Protein AF-A0A8T3T8D3-F1 (afdb_monomer)

Secondary structure (DSSP, 8-state):
---SPPPTT----SSSPPSS---S--TTGGG--S--HHHHHHHTHHHHHHHHHHHHHHHHHHHHHS---

Radius of gyration: 26.0 Å; Cα contacts (8 Å, |Δi|>4): 5; chains: 1; bounding box: 51×24×69 Å

Structure (mmCIF, N/CA/C/O backbone):
data_AF-A0A8T3T8D3-F1
#
_entry.id   AF-A0A8T3T8D3-F1
#
loop_
_atom_site.group_PDB
_atom_site.id
_atom_site.type_symbol
_atom_site.label_atom_id
_atom_site.label_alt_id
_atom_site.label_comp_id
_atom_site.label_asym_id
_atom_site.label_entity_id
_atom_site.label_seq_id
_atom_site.pdbx_PDB_ins_code
_atom_site.Cartn_x
_atom_site.Cartn_y
_atom_site.Cartn_z
_atom_site.occupancy
_atom_site.B_iso_or_equiv
_atom_site.auth_seq_id
_atom_site.auth_comp_id
_atom_site.auth_asym_id
_atom_site.auth_atom_id
_atom_site.pdbx_PDB_model_num
ATOM 1 N N . MET A 1 1 ? -23.358 -3.932 2.984 1.00 54.59 1 MET A N 1
ATOM 2 C CA . MET A 1 1 ? -23.868 -4.015 4.367 1.00 54.59 1 MET A CA 1
ATOM 3 C C . MET A 1 1 ? -23.503 -5.395 4.881 1.00 54.59 1 MET A C 1
ATOM 5 O O . MET A 1 1 ? -23.423 -6.298 4.059 1.00 54.59 1 MET A O 1
ATOM 9 N N . GLN A 1 2 ? -23.136 -5.533 6.155 1.00 67.25 2 GLN A N 1
ATOM 10 C CA . GLN A 1 2 ? -22.972 -6.861 6.753 1.00 67.25 2 GLN A CA 1
ATOM 11 C C . GLN A 1 2 ? -24.372 -7.333 7.146 1.00 67.25 2 GLN A C 1
ATOM 13 O O . GLN A 1 2 ? -25.116 -6.536 7.710 1.00 67.25 2 GLN A O 1
ATOM 18 N N . ASP A 1 3 ? -24.724 -8.575 6.822 1.00 82.38 3 ASP A N 1
ATOM 19 C CA . ASP A 1 3 ? -26.021 -9.160 7.200 1.00 82.38 3 ASP A CA 1
ATOM 20 C C . ASP A 1 3 ? -26.026 -9.655 8.662 1.00 82.38 3 ASP A C 1
ATOM 22 O O . ASP A 1 3 ? -27.032 -10.161 9.155 1.00 82.38 3 ASP A O 1
ATOM 26 N N . GLU A 1 4 ? -24.898 -9.494 9.360 1.00 77.81 4 GLU A N 1
ATOM 27 C CA . GLU A 1 4 ? -24.726 -9.851 10.765 1.00 77.81 4 GLU A CA 1
ATOM 28 C C . GLU A 1 4 ? -25.509 -8.866 11.658 1.00 77.81 4 GLU A C 1
ATOM 30 O O . GLU A 1 4 ? -25.361 -7.647 11.490 1.00 77.81 4 GLU A O 1
ATOM 35 N N . PRO A 1 5 ? -26.326 -9.348 12.614 1.00 81.12 5 PRO A N 1
ATOM 36 C CA . PRO A 1 5 ? -27.028 -8.475 13.547 1.00 81.12 5 PRO A CA 1
ATOM 37 C C . PRO A 1 5 ? -26.038 -7.676 14.403 1.00 81.12 5 PRO A C 1
ATOM 39 O O . PRO A 1 5 ? -24.983 -8.177 14.794 1.00 81.12 5 PRO A O 1
ATOM 42 N N . GLU A 1 6 ? -26.386 -6.424 14.712 1.00 78.31 6 GLU A N 1
ATOM 43 C CA . GLU A 1 6 ? -25.575 -5.613 15.618 1.00 78.31 6 GLU A CA 1
ATOM 44 C C . GLU A 1 6 ? -25.527 -6.234 17.017 1.00 78.31 6 GLU A C 1
ATOM 46 O O . GLU A 1 6 ? -26.519 -6.781 17.507 1.00 78.31 6 GLU A O 1
ATOM 51 N N . GLU A 1 7 ? -24.367 -6.130 17.669 1.00 79.88 7 GLU A N 1
ATOM 52 C CA . GLU A 1 7 ? -24.184 -6.666 19.013 1.00 79.88 7 GLU A CA 1
ATOM 53 C C . GLU A 1 7 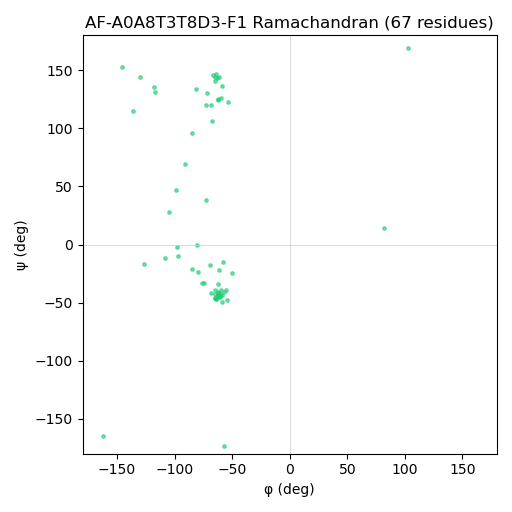? -25.128 -5.953 20.004 1.00 79.88 7 GLU A C 1
ATOM 55 O O . GLU A 1 7 ? -25.108 -4.715 20.088 1.00 79.88 7 GLU A O 1
ATOM 60 N N . PRO A 1 8 ? -25.965 -6.691 20.756 1.00 83.19 8 PRO A N 1
ATOM 61 C CA . PRO A 1 8 ? -26.886 -6.085 21.708 1.00 83.19 8 PRO A CA 1
ATOM 62 C C . PRO A 1 8 ? -26.133 -5.274 22.768 1.00 83.19 8 PRO A C 1
ATOM 64 O O . PRO A 1 8 ? -25.249 -5.794 23.443 1.00 83.19 8 PRO A O 1
ATOM 67 N N . GLY A 1 9 ? -26.498 -4.001 22.938 1.00 80.75 9 GLY A N 1
ATOM 68 C CA . GLY A 1 9 ? -25.871 -3.124 23.933 1.00 80.75 9 GLY A CA 1
ATOM 69 C C . GLY A 1 9 ? -24.542 -2.500 23.497 1.00 80.75 9 GLY A C 1
ATOM 70 O O . GLY A 1 9 ? -23.831 -1.955 24.343 1.00 80.75 9 GLY A O 1
ATOM 71 N N . ARG A 1 10 ? -24.202 -2.539 22.199 1.00 80.38 10 ARG A N 1
ATOM 72 C CA . ARG A 1 10 ? -23.083 -1.759 21.656 1.00 80.38 10 ARG A CA 1
ATOM 73 C C . ARG A 1 10 ? -23.257 -0.283 22.025 1.00 80.38 10 ARG A C 1
ATOM 75 O O . ARG A 1 10 ? -24.259 0.331 21.670 1.00 80.38 10 ARG A O 1
ATOM 82 N N . LEU A 1 11 ? -22.255 0.268 22.706 1.00 78.31 11 LEU A N 1
ATOM 83 C CA . LEU A 1 11 ? -22.214 1.680 23.077 1.00 78.31 11 LEU A CA 1
ATOM 84 C C . LEU A 1 11 ? -22.275 2.564 21.818 1.00 78.31 11 LEU A C 1
ATOM 86 O O . LEU A 1 11 ? -21.602 2.297 20.820 1.00 78.31 11 LEU A O 1
ATOM 90 N N . ASP A 1 12 ? -23.087 3.612 21.884 1.00 75.25 12 ASP A N 1
ATOM 91 C CA . ASP A 1 12 ? -23.387 4.588 20.832 1.00 75.25 12 ASP A CA 1
ATOM 92 C C . ASP A 1 12 ? -22.679 5.936 21.074 1.00 75.25 12 ASP A C 1
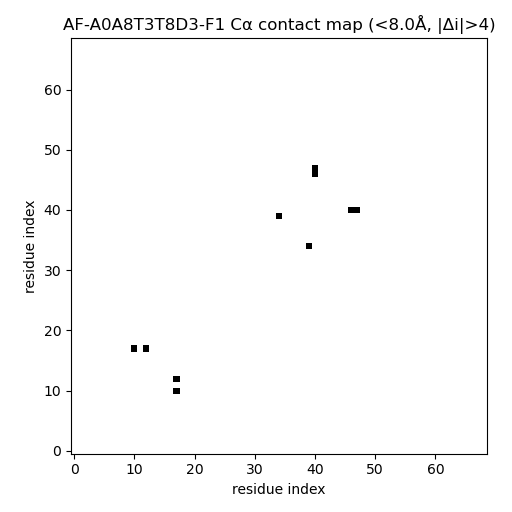ATOM 94 O O . ASP A 1 12 ? -23.137 7.005 20.667 1.00 75.25 12 ASP A O 1
ATOM 98 N N . ASN A 1 13 ? -21.537 5.894 21.758 1.00 74.56 13 ASN A N 1
ATOM 99 C CA . ASN A 1 13 ? -20.843 7.068 22.266 1.00 74.56 13 ASN A CA 1
ATOM 100 C C . ASN A 1 13 ? -20.256 7.956 21.153 1.00 74.56 13 ASN A C 1
ATOM 102 O O . ASN A 1 13 ? -19.369 7.561 20.402 1.00 74.56 13 ASN A O 1
ATOM 106 N N . LEU A 1 14 ? -20.709 9.214 21.116 1.00 74.69 14 LEU A N 1
ATOM 107 C CA . LEU A 1 14 ? -20.227 10.266 20.206 1.00 74.69 14 LEU A CA 1
ATOM 108 C C . LEU A 1 14 ? -19.179 11.200 20.839 1.00 74.69 14 LEU A C 1
ATOM 110 O O . LEU A 1 14 ? -18.592 12.020 20.136 1.00 74.69 14 LEU A O 1
ATOM 114 N N . TYR A 1 15 ? -18.960 11.104 22.155 1.00 81.31 15 TYR A N 1
ATOM 115 C CA . TYR A 1 15 ? -18.231 12.122 22.929 1.00 81.31 15 TYR A CA 1
ATOM 116 C C . TYR A 1 15 ? -17.058 11.594 23.756 1.00 81.31 15 TYR A C 1
ATOM 118 O O . TYR A 1 15 ? -16.194 12.372 24.150 1.00 81.31 15 TYR A O 1
ATOM 126 N N . GLU A 1 16 ? -16.993 10.287 23.995 1.00 83.75 16 GLU A N 1
ATOM 127 C CA . GLU A 1 16 ? -15.922 9.657 24.764 1.00 83.75 16 GLU A CA 1
ATOM 128 C C . GLU A 1 16 ? -15.362 8.475 23.974 1.00 83.75 16 GLU A C 1
ATOM 130 O O . GLU A 1 16 ? -16.129 7.802 23.285 1.00 83.75 16 GLU A O 1
ATOM 135 N N . PRO A 1 17 ? -14.050 8.199 24.038 1.00 81.75 17 PRO A N 1
ATOM 136 C CA . PRO A 1 17 ? -13.483 7.022 23.400 1.00 81.75 17 PRO A CA 1
ATOM 137 C C . PRO A 1 17 ? -14.021 5.742 24.051 1.00 81.75 17 PRO A C 1
ATOM 139 O O . PRO A 1 17 ? -14.221 5.670 25.262 1.00 81.75 17 PRO A O 1
ATOM 142 N N . LEU A 1 18 ? -14.228 4.704 23.241 1.00 80.94 18 LEU A N 1
ATOM 143 C CA . LEU A 1 18 ? -14.505 3.362 23.755 1.00 80.94 18 LEU A CA 1
ATOM 144 C C . LEU A 1 18 ? -13.291 2.831 24.539 1.00 80.94 18 LEU A C 1
ATOM 146 O O . LEU A 1 18 ? -12.155 3.116 24.155 1.00 80.94 18 LEU A O 1
ATOM 150 N N . PRO A 1 19 ? -13.500 2.027 25.595 1.00 82.06 19 PRO A N 1
ATOM 151 C CA . PRO A 1 19 ? -12.400 1.424 26.339 1.00 82.06 19 PRO A CA 1
ATOM 152 C C . PRO A 1 19 ? -11.600 0.431 25.473 1.00 82.06 19 PRO A C 1
ATOM 154 O O . PRO A 1 19 ? -12.177 -0.354 24.720 1.00 82.06 19 PRO A O 1
ATOM 157 N N . GLY A 1 20 ? -10.271 0.433 25.633 1.00 82.81 20 GLY A N 1
ATOM 158 C CA . GLY A 1 20 ? -9.333 -0.491 24.975 1.00 82.81 20 GLY A CA 1
ATOM 159 C C . GLY A 1 20 ? -8.555 0.105 23.792 1.00 82.81 20 GLY A C 1
ATOM 160 O O . GLY A 1 20 ? -8.850 1.200 23.319 1.00 82.81 20 GLY A O 1
ATOM 161 N N . ASP A 1 21 ? -7.545 -0.627 23.312 1.00 83.19 21 ASP A N 1
ATOM 162 C CA . ASP A 1 21 ? -6.797 -0.274 22.097 1.00 83.19 21 ASP A CA 1
ATOM 163 C C . ASP A 1 21 ? -7.527 -0.809 20.860 1.00 83.19 21 ASP A C 1
ATOM 165 O O . ASP A 1 21 ? -7.414 -1.975 20.476 1.00 83.19 21 ASP A O 1
ATOM 169 N N . ARG A 1 22 ? -8.328 0.062 20.251 1.00 75.50 22 ARG A N 1
ATOM 170 C CA . ARG A 1 22 ? -8.985 -0.177 18.966 1.00 75.50 22 ARG A CA 1
ATOM 171 C C . ARG A 1 22 ? -8.059 0.331 17.863 1.00 75.50 22 ARG A C 1
ATOM 173 O O . ARG A 1 22 ? -8.341 1.348 17.232 1.00 75.50 22 ARG A O 1
ATOM 180 N N . GLY A 1 23 ? -6.937 -0.361 17.661 1.00 79.00 23 GLY A N 1
ATOM 181 C CA . GLY A 1 23 ? -6.065 -0.150 16.506 1.00 79.00 23 GLY A CA 1
ATOM 182 C C . GLY A 1 23 ? -6.816 -0.343 15.178 1.00 79.00 23 GLY A C 1
ATOM 183 O O . GLY A 1 23 ? -8.027 -0.554 15.147 1.00 79.00 23 GLY A O 1
ATOM 184 N N . ALA A 1 24 ? -6.109 -0.312 14.048 1.00 84.25 24 ALA A N 1
ATOM 185 C CA . ALA A 1 24 ? -6.704 -0.447 12.708 1.00 84.25 24 ALA A CA 1
ATOM 186 C C . ALA A 1 24 ? -7.177 -1.884 12.366 1.00 84.25 24 ALA A C 1
ATOM 188 O O . ALA A 1 24 ? -7.021 -2.340 11.235 1.00 84.25 24 ALA A O 1
ATOM 189 N N . HIS A 1 25 ? -7.734 -2.586 13.351 1.00 85.19 25 HIS A N 1
ATOM 190 C CA . HIS A 1 25 ? -8.128 -3.984 13.330 1.00 85.19 25 HIS A CA 1
ATOM 191 C C . HIS A 1 25 ? -9.642 -4.111 13.532 1.00 85.19 25 HIS A C 1
ATOM 193 O O . HIS A 1 25 ? -10.231 -3.451 14.393 1.00 85.19 25 HIS A O 1
ATOM 199 N N . GLY A 1 26 ? -10.301 -4.950 12.739 1.00 83.12 26 GLY A N 1
ATOM 200 C CA . GLY A 1 26 ? -11.748 -5.141 12.818 1.00 83.12 26 GLY A CA 1
ATOM 201 C C . GLY A 1 26 ? -12.246 -6.418 12.151 1.00 83.12 26 GLY A C 1
ATOM 202 O O . GLY A 1 26 ? -11.481 -7.312 11.804 1.00 83.12 26 GLY A O 1
ATOM 203 N N . ALA A 1 27 ? -13.560 -6.496 11.921 1.00 84.81 27 ALA A N 1
ATOM 204 C CA . ALA A 1 27 ? -14.234 -7.681 11.365 1.00 84.81 27 ALA A CA 1
ATOM 205 C C . ALA A 1 27 ? -13.703 -8.139 9.987 1.00 84.81 27 ALA A C 1
ATOM 207 O O . ALA A 1 27 ? -13.978 -9.250 9.534 1.00 84.81 27 ALA A O 1
ATOM 208 N N . PHE A 1 28 ? -12.943 -7.285 9.299 1.00 87.06 28 PHE A N 1
ATOM 209 C CA . PHE A 1 28 ? -12.361 -7.571 7.992 1.00 87.06 28 PHE A CA 1
ATOM 210 C C . PHE A 1 28 ? -10.905 -8.033 8.053 1.00 87.06 28 PHE A C 1
ATOM 212 O O . PHE A 1 28 ? -10.364 -8.380 7.006 1.00 87.06 28 PHE A O 1
ATOM 219 N N . ASP A 1 29 ? -10.283 -8.092 9.230 1.00 89.56 29 ASP A N 1
ATOM 220 C CA . ASP A 1 29 ? -8.865 -8.433 9.385 1.00 89.56 29 ASP A CA 1
ATOM 221 C C . ASP A 1 29 ? -8.494 -9.769 8.757 1.00 89.56 29 ASP A C 1
ATOM 223 O O . ASP A 1 29 ? -7.468 -9.880 8.094 1.00 89.56 29 ASP A O 1
ATOM 227 N N . SER A 1 30 ? -9.374 -10.765 8.884 1.00 91.00 30 SER A N 1
ATOM 228 C CA . SER A 1 30 ? -9.190 -12.095 8.292 1.00 91.00 30 SER A CA 1
ATOM 229 C C . SER A 1 30 ? -9.096 -12.075 6.762 1.00 91.00 30 SER A C 1
ATOM 231 O O . SER A 1 30 ? -8.557 -13.000 6.157 1.00 91.00 30 SER A O 1
ATOM 233 N N . ARG A 1 31 ? -9.624 -11.026 6.124 1.00 90.62 31 ARG A N 1
ATOM 234 C CA . ARG A 1 31 ? -9.5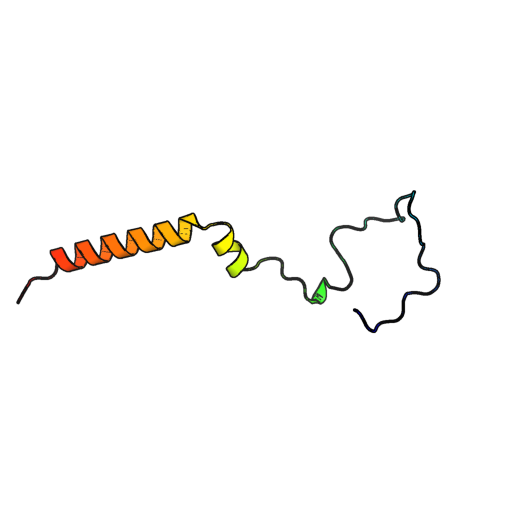97 -10.810 4.671 1.00 90.62 31 ARG A CA 1
ATOM 235 C C . ARG A 1 31 ? -8.648 -9.686 4.261 1.00 90.62 31 ARG A C 1
ATOM 237 O O . ARG A 1 31 ? -8.387 -9.526 3.065 1.00 90.62 31 ARG A O 1
ATOM 244 N N . ALA A 1 32 ? -8.156 -8.902 5.216 1.00 91.88 32 ALA A N 1
ATOM 245 C CA . ALA A 1 32 ? -7.242 -7.809 4.958 1.00 91.88 32 ALA A CA 1
ATOM 246 C C . ALA A 1 32 ? -5.906 -8.355 4.446 1.00 91.88 32 ALA A C 1
ATOM 248 O O . ALA A 1 32 ? -5.449 -9.434 4.822 1.00 91.88 32 ALA A O 1
ATOM 249 N N . ARG A 1 33 ? -5.274 -7.601 3.546 1.00 92.88 33 ARG A N 1
ATOM 250 C CA . ARG A 1 33 ? -3.949 -7.931 3.021 1.00 92.88 33 ARG A CA 1
ATOM 251 C C . ARG A 1 33 ? -2.982 -6.826 3.424 1.00 92.88 33 ARG A C 1
ATOM 253 O O . ARG A 1 33 ? -3.289 -5.665 3.165 1.00 92.88 33 ARG A O 1
ATOM 260 N N . PRO A 1 34 ? -1.808 -7.162 3.986 1.00 91.31 34 PRO A N 1
ATOM 261 C CA . PRO A 1 34 ? -0.841 -6.160 4.432 1.00 91.31 34 PRO A CA 1
ATOM 262 C C . PRO A 1 34 ? -0.191 -5.409 3.263 1.00 91.31 34 PRO A C 1
ATOM 264 O O . PRO A 1 34 ? 0.388 -4.345 3.449 1.00 91.31 34 PRO A O 1
ATOM 267 N N . GLN A 1 35 ? -0.274 -5.962 2.050 1.00 93.94 35 GLN A N 1
ATOM 268 C CA . GLN A 1 35 ? 0.295 -5.375 0.846 1.00 93.94 35 GLN A CA 1
ATOM 269 C C . GLN A 1 35 ? -0.564 -5.672 -0.383 1.00 93.94 35 GLN A C 1
ATOM 271 O O . GLN A 1 35 ? -1.253 -6.692 -0.460 1.00 93.94 35 GLN A O 1
ATOM 276 N N . SER A 1 36 ? -0.484 -4.781 -1.369 1.00 93.94 36 SER A N 1
ATOM 277 C CA . SER A 1 36 ? -1.139 -4.923 -2.667 1.00 93.94 36 SER A CA 1
ATOM 278 C C . SER A 1 36 ? -0.152 -4.529 -3.767 1.00 93.94 36 SER A C 1
ATOM 280 O O . SER A 1 36 ? 0.225 -3.359 -3.837 1.00 93.94 36 SER A O 1
ATOM 282 N N . PRO A 1 37 ? 0.269 -5.466 -4.639 1.00 92.56 37 PRO A N 1
ATOM 283 C CA . PRO A 1 37 ? 1.175 -5.155 -5.743 1.00 92.56 37 PRO A CA 1
ATOM 284 C C . PRO A 1 37 ? 0.615 -4.068 -6.662 1.00 92.56 37 PRO A C 1
ATOM 286 O O . PRO A 1 37 ? 1.334 -3.152 -7.045 1.00 92.56 37 PRO A O 1
ATOM 289 N N . TYR A 1 38 ? -0.690 -4.117 -6.950 1.00 92.75 38 TYR A N 1
ATOM 290 C CA . TYR A 1 38 ? -1.354 -3.091 -7.754 1.00 92.75 38 TYR A CA 1
ATOM 291 C C . TYR A 1 38 ? -1.265 -1.708 -7.098 1.00 92.75 38 TYR A C 1
ATOM 293 O O . TYR A 1 38 ? -0.918 -0.730 -7.757 1.00 92.75 38 TYR A O 1
ATOM 301 N N . LEU A 1 39 ? -1.525 -1.631 -5.787 1.00 94.31 39 LEU A N 1
ATOM 302 C CA . LEU A 1 39 ? -1.394 -0.383 -5.034 1.00 94.31 39 LEU A CA 1
ATOM 303 C C . LEU A 1 39 ? 0.053 0.122 -5.046 1.00 94.31 39 LEU A C 1
ATOM 305 O O . LEU A 1 39 ? 0.276 1.310 -5.269 1.00 94.31 39 LEU A O 1
ATOM 309 N N . TRP A 1 40 ? 1.023 -0.782 -4.875 1.00 94.88 40 TRP A N 1
ATOM 310 C CA . TRP A 1 40 ? 2.447 -0.462 -4.895 1.00 94.88 40 TRP A CA 1
ATOM 311 C C . TRP A 1 40 ? 2.898 0.123 -6.239 1.00 94.88 40 TRP A C 1
ATOM 313 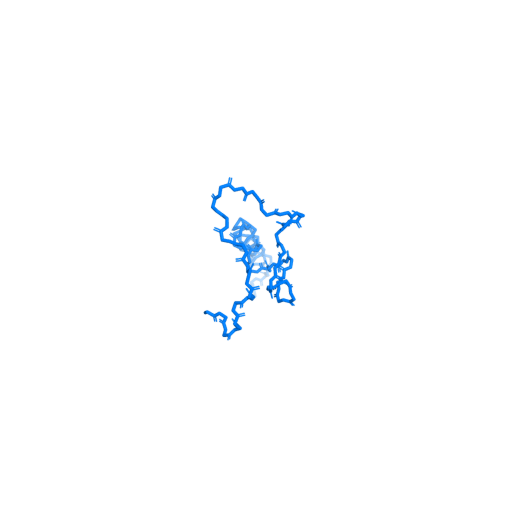O O . TRP A 1 40 ? 3.626 1.113 -6.259 1.00 94.88 40 TRP A O 1
ATOM 323 N N . PHE A 1 41 ? 2.439 -0.419 -7.366 1.00 93.12 41 PHE A N 1
ATOM 324 C CA . PHE A 1 41 ? 2.729 0.175 -8.675 1.00 93.12 41 PHE A CA 1
ATOM 325 C C . PHE A 1 41 ? 2.025 1.528 -8.853 1.00 93.12 41 PHE A C 1
ATOM 327 O O . PHE A 1 41 ? 2.652 2.503 -9.268 1.00 93.12 41 PHE A O 1
ATOM 334 N N . ALA A 1 42 ? 0.761 1.645 -8.428 1.00 91.38 42 ALA A N 1
ATOM 335 C CA . ALA A 1 42 ? 0.007 2.898 -8.515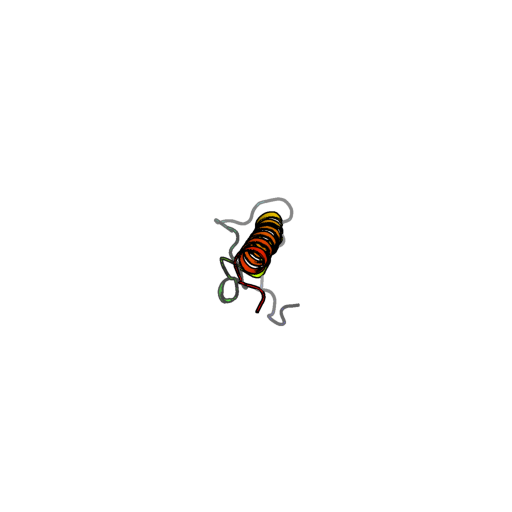 1.00 91.38 42 ALA A CA 1
ATOM 336 C C . ALA A 1 42 ? 0.660 4.055 -7.729 1.00 91.38 42 ALA A C 1
ATOM 338 O O . ALA A 1 42 ? 0.691 5.198 -8.203 1.00 91.38 42 ALA A O 1
ATOM 339 N N . GLN A 1 43 ? 1.221 3.775 -6.547 1.00 94.00 43 GLN A N 1
ATOM 340 C CA . GLN A 1 43 ? 1.974 4.763 -5.763 1.00 94.00 43 GLN A CA 1
ATOM 341 C C . GLN A 1 43 ? 3.374 5.033 -6.359 1.00 94.00 43 GLN A C 1
ATOM 343 O O . GLN A 1 43 ? 3.829 6.176 -6.340 1.00 94.00 43 GLN A O 1
ATOM 348 N N . HIS A 1 44 ? 4.026 4.036 -6.971 1.00 92.44 44 HIS A N 1
ATOM 349 C CA . HIS A 1 44 ? 5.355 4.157 -7.587 1.00 92.44 44 HIS A CA 1
ATOM 350 C C . HIS A 1 44 ? 5.297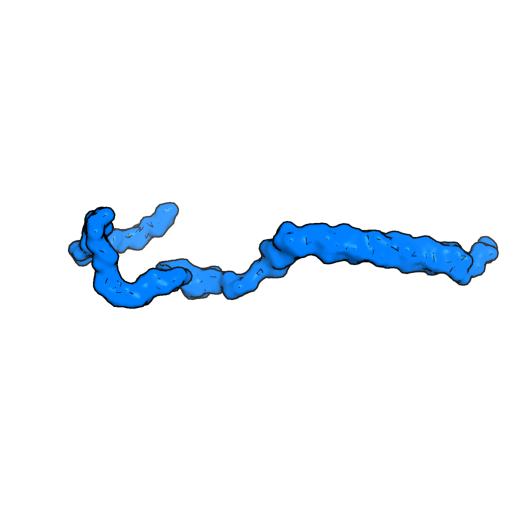 4.360 -9.110 1.00 92.44 44 HIS A C 1
ATOM 352 O O . HIS A 1 44 ? 6.082 3.778 -9.854 1.00 92.44 44 HIS A O 1
ATOM 358 N N . ARG A 1 45 ? 4.438 5.270 -9.589 1.00 84.81 45 ARG A N 1
ATOM 359 C CA . ARG A 1 45 ? 4.226 5.561 -11.029 1.00 84.81 45 ARG A CA 1
ATOM 360 C C . ARG A 1 45 ? 5.497 5.816 -11.856 1.00 84.81 45 ARG A C 1
ATOM 362 O O . ARG A 1 45 ? 5.484 5.712 -13.080 1.00 84.81 45 ARG A O 1
ATOM 369 N N . PHE A 1 46 ? 6.581 6.244 -11.210 1.00 86.19 46 PHE A N 1
ATOM 370 C CA . PHE A 1 46 ? 7.861 6.506 -11.869 1.00 86.19 46 PHE A CA 1
ATOM 371 C C . PHE A 1 46 ? 8.669 5.235 -12.127 1.00 86.19 46 PHE A C 1
ATOM 373 O O . PHE A 1 46 ? 9.465 5.231 -13.059 1.00 86.19 46 PHE A O 1
ATOM 380 N N . VAL A 1 47 ? 8.440 4.165 -11.363 1.00 88.00 47 VAL A N 1
ATOM 381 C CA . VAL A 1 47 ? 9.046 2.851 -11.605 1.00 88.00 47 VAL A CA 1
ATOM 382 C C . VAL A 1 47 ? 8.533 2.289 -12.927 1.00 88.00 47 VAL A C 1
ATOM 384 O O . VAL A 1 47 ? 9.343 1.905 -13.763 1.00 88.00 47 VAL A O 1
ATOM 387 N N . ASP A 1 48 ? 7.225 2.361 -13.182 1.00 78.94 48 ASP A N 1
ATOM 388 C CA . ASP A 1 48 ? 6.628 1.902 -14.446 1.00 78.94 48 ASP A CA 1
ATOM 389 C C . ASP A 1 48 ? 7.153 2.694 -15.647 1.00 78.94 48 ASP A C 1
ATOM 391 O O . ASP A 1 48 ? 7.550 2.135 -16.671 1.00 78.94 48 ASP A O 1
ATOM 395 N N . ARG A 1 49 ? 7.211 4.023 -15.509 1.00 84.12 49 ARG A N 1
ATOM 396 C CA . ARG A 1 49 ? 7.753 4.907 -16.550 1.00 84.12 49 ARG A CA 1
ATOM 397 C C . ARG A 1 49 ? 9.243 4.658 -16.775 1.00 84.12 49 ARG A C 1
ATOM 399 O O . ARG A 1 49 ? 9.682 4.606 -17.920 1.00 84.12 49 ARG A O 1
ATOM 406 N N . GLY A 1 50 ? 10.009 4.482 -15.701 1.00 89.81 50 GLY A N 1
ATOM 407 C CA . GLY A 1 50 ? 11.433 4.165 -15.755 1.00 89.81 50 GLY A CA 1
ATOM 408 C C . GLY A 1 50 ? 11.691 2.823 -16.434 1.00 89.81 50 GLY A C 1
ATOM 409 O O . GLY A 1 50 ? 12.556 2.740 -17.302 1.00 89.81 50 GLY A O 1
ATOM 410 N N . ALA A 1 51 ? 10.892 1.802 -16.116 1.00 89.06 51 ALA A N 1
ATOM 411 C CA . ALA A 1 51 ? 10.954 0.496 -16.761 1.00 89.06 51 ALA A CA 1
ATOM 412 C C . ALA A 1 51 ? 10.656 0.595 -18.264 1.00 89.06 51 ALA A C 1
ATOM 414 O O . ALA A 1 51 ? 11.403 0.045 -19.073 1.00 89.06 51 ALA A O 1
ATOM 415 N N . ALA A 1 52 ? 9.626 1.352 -18.655 1.00 90.25 52 ALA A N 1
ATOM 416 C CA . ALA A 1 52 ? 9.300 1.571 -20.063 1.00 90.25 52 ALA A CA 1
ATOM 417 C C . ALA A 1 52 ? 10.441 2.269 -20.826 1.00 90.25 52 ALA A C 1
ATOM 419 O O . ALA A 1 52 ? 10.806 1.844 -21.923 1.00 90.25 52 ALA A O 1
ATOM 420 N N . VAL A 1 53 ? 11.048 3.305 -20.236 1.00 94.88 53 VAL A N 1
ATOM 421 C CA . VAL A 1 53 ? 12.200 4.004 -20.830 1.00 94.88 53 VAL A CA 1
ATOM 422 C C . VAL A 1 53 ? 13.406 3.071 -20.950 1.00 94.88 53 VAL A C 1
ATOM 424 O O . VAL A 1 53 ? 14.017 3.004 -22.016 1.00 94.88 53 VAL A O 1
ATOM 427 N N . ALA A 1 54 ? 13.731 2.318 -19.897 1.00 95.12 54 ALA A N 1
ATOM 428 C CA . ALA A 1 54 ? 14.849 1.379 -19.900 1.00 95.12 54 ALA A CA 1
ATOM 429 C C . ALA A 1 54 ? 14.687 0.292 -20.975 1.00 95.12 54 ALA A C 1
ATOM 431 O O . ALA A 1 54 ? 15.632 0.013 -21.713 1.00 95.12 54 ALA A O 1
ATOM 432 N N . LEU A 1 55 ? 13.480 -0.266 -21.120 1.00 96.12 55 LEU A N 1
ATOM 433 C CA . LEU A 1 55 ? 13.159 -1.225 -22.180 1.00 96.12 55 LEU A CA 1
ATOM 434 C C . LEU A 1 55 ? 13.303 -0.605 -23.577 1.00 96.12 55 LEU A C 1
ATOM 436 O O . LEU A 1 55 ? 13.852 -1.243 -24.474 1.00 96.12 55 LEU A O 1
ATOM 440 N N . GLY A 1 56 ? 12.870 0.645 -23.760 1.00 95.75 56 GLY A N 1
ATOM 441 C CA . GLY A 1 56 ? 13.043 1.376 -25.018 1.00 95.75 56 GLY A CA 1
ATOM 442 C C . GLY A 1 56 ? 14.514 1.592 -25.383 1.00 95.75 56 GLY A C 1
ATOM 443 O O . GLY A 1 56 ? 14.908 1.357 -26.527 1.00 95.75 56 GLY A O 1
ATOM 444 N N . ILE A 1 57 ? 15.344 1.972 -24.408 1.00 97.12 57 ILE A N 1
ATOM 445 C CA . ILE A 1 57 ? 16.794 2.125 -24.594 1.00 97.12 57 ILE A CA 1
ATOM 446 C C . ILE A 1 57 ? 17.431 0.775 -24.939 1.00 97.12 57 ILE A C 1
ATOM 448 O O . ILE A 1 57 ? 18.186 0.689 -25.906 1.00 97.12 57 ILE A O 1
ATOM 452 N N . ALA A 1 58 ? 17.096 -0.288 -24.204 1.00 96.56 58 ALA A N 1
ATOM 453 C CA . ALA A 1 58 ? 17.609 -1.629 -24.472 1.00 96.56 58 ALA A CA 1
ATOM 454 C C . ALA A 1 58 ? 17.241 -2.108 -25.886 1.00 96.56 58 ALA A C 1
ATOM 456 O O . ALA A 1 58 ? 18.101 -2.613 -26.606 1.00 96.56 58 ALA A O 1
ATOM 457 N N . ALA A 1 59 ? 15.998 -1.885 -26.324 1.00 95.81 59 ALA A N 1
ATOM 458 C CA . ALA A 1 59 ? 15.548 -2.221 -27.673 1.00 95.81 59 ALA A CA 1
ATOM 459 C C . ALA A 1 59 ? 16.269 -1.400 -28.758 1.00 95.81 59 ALA A C 1
ATOM 461 O O . ALA A 1 59 ? 16.618 -1.938 -29.811 1.00 95.81 59 ALA A O 1
ATOM 462 N N . ALA A 1 60 ? 16.528 -0.113 -28.509 1.00 95.62 60 ALA A N 1
ATOM 463 C CA . ALA A 1 60 ? 17.287 0.738 -29.421 1.00 95.62 60 ALA A CA 1
ATOM 464 C C . ALA A 1 60 ? 18.745 0.273 -29.550 1.00 95.62 60 ALA A C 1
ATOM 466 O O . ALA A 1 60 ? 19.236 0.123 -30.668 1.00 95.62 60 ALA A O 1
ATOM 467 N N . ILE A 1 61 ? 19.409 -0.020 -28.427 1.00 95.94 61 ILE A N 1
ATOM 468 C CA . ILE A 1 61 ? 20.768 -0.578 -28.401 1.00 95.94 61 ILE A CA 1
ATOM 469 C C . ILE A 1 61 ? 20.796 -1.909 -29.152 1.00 95.94 61 ILE A C 1
ATOM 471 O O . ILE A 1 61 ? 21.607 -2.082 -30.056 1.00 95.94 61 ILE A O 1
ATOM 475 N N . TRP A 1 62 ? 19.869 -2.819 -28.848 1.00 94.25 62 TRP A N 1
ATOM 476 C CA . TRP A 1 62 ? 19.747 -4.103 -29.537 1.00 94.25 62 TRP A CA 1
ATOM 477 C C . TRP A 1 62 ? 19.624 -3.923 -31.054 1.00 94.25 62 TRP A C 1
ATOM 479 O O . TRP A 1 62 ? 20.367 -4.528 -31.819 1.00 94.25 62 TRP A O 1
ATOM 489 N N . ARG A 1 63 ? 18.744 -3.024 -31.511 1.00 92.38 63 ARG A N 1
ATOM 490 C CA . ARG A 1 63 ? 18.564 -2.715 -32.938 1.00 92.38 63 ARG A CA 1
ATOM 491 C C . ARG A 1 63 ? 19.823 -2.137 -33.594 1.00 92.38 63 ARG A C 1
ATOM 493 O O . ARG A 1 63 ? 20.029 -2.371 -34.781 1.00 92.38 63 ARG A O 1
ATOM 500 N N . LEU A 1 64 ? 20.618 -1.356 -32.864 1.00 92.25 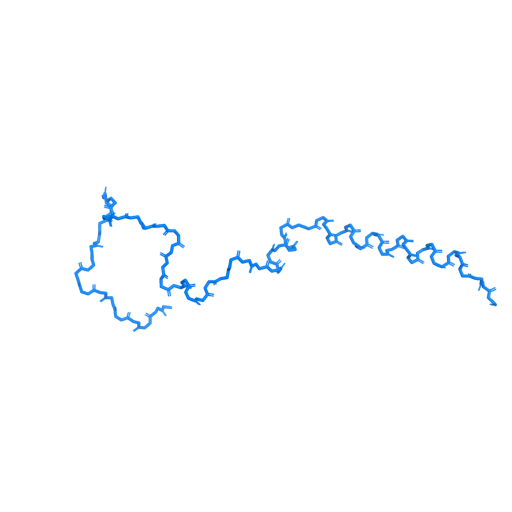64 LEU A N 1
ATOM 501 C CA . LEU A 1 64 ? 21.875 -0.786 -33.362 1.00 92.25 64 LEU A CA 1
ATOM 502 C C . LEU A 1 64 ? 23.002 -1.825 -33.417 1.00 92.25 64 LEU A C 1
ATOM 504 O O . LEU A 1 64 ? 23.840 -1.755 -34.311 1.00 92.25 64 LEU A O 1
ATOM 508 N N . LEU A 1 65 ? 23.010 -2.780 -32.484 1.00 90.94 65 LEU A N 1
ATOM 509 C CA . LEU A 1 65 ? 24.020 -3.835 -32.389 1.00 90.94 65 LEU A CA 1
ATOM 510 C C . LEU A 1 65 ? 23.717 -5.049 -33.277 1.00 90.94 65 LEU A C 1
ATOM 512 O O . LEU A 1 65 ? 24.636 -5.802 -33.596 1.00 90.94 65 LEU A O 1
ATOM 516 N N . LEU A 1 66 ? 22.462 -5.260 -33.689 1.00 83.06 66 LEU A N 1
ATOM 517 C CA . LEU A 1 66 ? 22.128 -6.345 -34.608 1.00 83.06 66 LEU A CA 1
ATOM 518 C C . LEU A 1 66 ? 22.635 -6.023 -36.023 1.00 83.06 66 LEU A C 1
ATOM 520 O O . LEU A 1 66 ? 22.192 -5.036 -36.620 1.00 83.06 66 LEU A O 1
ATOM 524 N N . PRO A 1 67 ? 23.522 -6.858 -36.601 1.00 75.31 67 PRO A N 1
ATOM 525 C CA . PRO A 1 67 ? 23.959 -6.678 -37.974 1.00 75.31 67 PRO A CA 1
ATOM 526 C C . PRO A 1 67 ? 22.754 -6.822 -38.903 1.00 75.31 67 PRO A C 1
ATOM 528 O O . PRO A 1 67 ? 22.046 -7.832 -38.885 1.00 75.31 67 PRO A O 1
ATOM 531 N N . ARG A 1 68 ? 22.519 -5.792 -39.719 1.00 77.31 68 ARG A N 1
ATOM 532 C C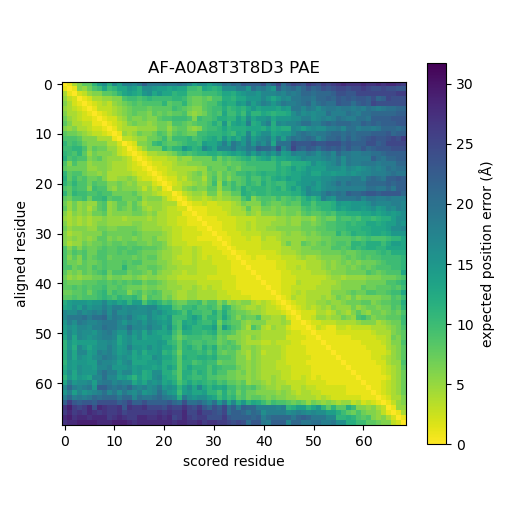A . ARG A 1 68 ? 21.566 -5.866 -40.825 1.00 77.31 68 ARG A CA 1
ATOM 533 C C . ARG A 1 68 ? 22.136 -6.848 -41.848 1.00 77.31 68 ARG A C 1
ATOM 535 O O . ARG A 1 68 ? 23.142 -6.535 -42.477 1.00 77.31 68 ARG A O 1
ATOM 542 N N . ARG A 1 69 ? 21.553 -8.045 -41.922 1.00 63.19 69 ARG A N 1
ATOM 543 C CA . ARG A 1 69 ? 21.784 -8.972 -43.034 1.00 63.19 69 ARG A CA 1
ATOM 544 C C . ARG A 1 69 ? 21.072 -8.477 -44.282 1.00 63.19 69 ARG A C 1
ATOM 546 O O . ARG A 1 69 ? 19.982 -7.884 -44.116 1.00 63.19 69 ARG A O 1
#

Foldseek 3Di:
DDPDDDDPPPDPDPDDDDPDDPPPDDPCNVVDDPDDPVVVCVVVVVVVVVVVVVVVVVVVVVVVPDDDD

Solve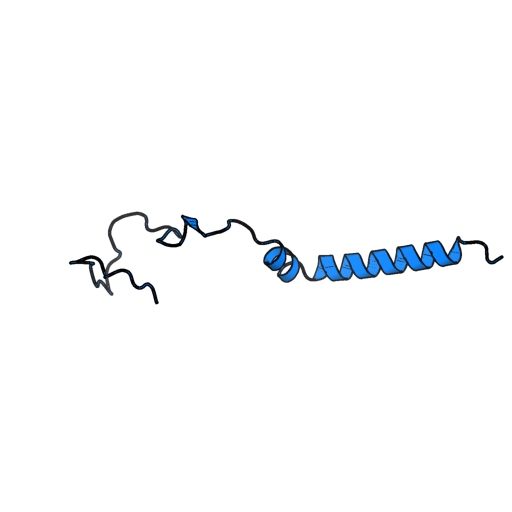nt-accessible surface area (backbone atoms only — not comparable to full-atom values): 4777 Å² total; per-residue (Å²): 134,77,91,68,78,79,67,88,84,66,82,84,69,90,85,59,83,73,90,73,89,81,59,104,68,58,99,54,53,93,76,57,67,101,72,50,73,69,59,52,46,67,76,39,56,62,57,61,53,48,50,53,50,51,53,51,52,51,52,52,50,50,62,72,69,51,81,85,125

Mean predicted aligned error: 9.95 Å

pLDDT: mean 85.89, std 8.43, range [54.59, 97.12]

Sequence (69 aa):
MQDEPEEPGRLDNLYEPLPGDRGAHGAFDSRARPQSPYLWFAQHRFVDRGAAVALGIAAAIWRLLLPRR